Protein AF-A0A524EVF3-F1 (afdb_monomer_lite)

pLDDT: mean 75.46, std 16.63, range [38.41, 96.62]

Secondary structure (DSSP, 8-state):
--HHHHHHHHHHHHHHHHTTTT-HHHHHHHHHHHHHHHTTGGGSS--SSHHHHHHHHHHHHHHH----HHHHHTTTT---S--THHHHHHHHHHHH-

Sequence (97 aa):
MLMNEELEFLVSIYEGFLKTNNDQTQKFMWKLNAITNTMKYSNDQSDDGFCENALRMIMSLFHNYIIIDSEIENNSFQESEFDDREVILPILIEEFI

Foldseek 3Di:
DCVVVLVVLLLVLVVLLLVLLPPLVSLVVSLVVQLVVLVVVVVPPPPPCSSVLSNLSSVCCSPPDDDDPVSNVVVPDDPDPDDSCVVVVVSSVVRPD

Radius of gyration: 13.59 Å; chains: 1; bounding box: 27×30×31 Å

Structure (mmCIF, N/CA/C/O backbone):
data_AF-A0A524EVF3-F1
#
_entry.id   AF-A0A524EVF3-F1
#
loop_
_atom_site.group_PDB
_atom_site.id
_atom_site.type_symbol
_atom_site.label_atom_id
_atom_site.label_alt_id
_atom_site.label_comp_id
_atom_site.label_asym_id
_atom_site.label_entity_id
_atom_site.label_seq_id
_atom_site.pdbx_PDB_ins_code
_atom_site.Cartn_x
_atom_site.Cartn_y
_atom_site.Cartn_z
_atom_site.occupancy
_atom_site.B_iso_or_equiv
_atom_site.auth_seq_id
_atom_site.auth_comp_id
_atom_site.auth_asym_id
_atom_site.auth_atom_id
_atom_site.pdbx_PDB_model_num
ATOM 1 N N . MET A 1 1 ? 11.140 -8.845 -18.891 1.00 40.19 1 MET A N 1
ATOM 2 C CA . MET A 1 1 ? 10.885 -9.621 -17.659 1.00 40.19 1 MET A CA 1
ATOM 3 C C . MET A 1 1 ? 10.744 -8.635 -16.493 1.00 40.19 1 MET A C 1
ATOM 5 O O . MET A 1 1 ? 11.441 -8.770 -15.510 1.00 40.19 1 MET A O 1
ATOM 9 N N . LEU A 1 2 ? 9.884 -7.615 -16.656 1.00 49.28 2 LEU A N 1
ATOM 10 C CA . LEU A 1 2 ? 9.705 -6.471 -15.736 1.00 49.28 2 LEU A CA 1
ATOM 11 C C . LEU A 1 2 ? 8.467 -6.627 -14.830 1.00 49.28 2 LEU A C 1
ATOM 13 O O . LEU A 1 2 ? 8.362 -5.994 -13.793 1.00 49.28 2 LEU A O 1
ATOM 17 N N . MET A 1 3 ? 7.552 -7.528 -15.201 1.00 54.72 3 MET A N 1
ATOM 18 C CA . MET A 1 3 ? 6.249 -7.704 -14.551 1.00 54.72 3 MET A CA 1
ATOM 19 C C . MET A 1 3 ? 6.330 -8.343 -13.153 1.00 54.72 3 MET A C 1
ATOM 21 O O . MET A 1 3 ? 5.376 -8.240 -12.396 1.00 54.72 3 MET A O 1
ATOM 25 N N . ASN A 1 4 ? 7.452 -8.992 -12.808 1.00 69.00 4 ASN A N 1
ATOM 26 C CA . ASN A 1 4 ? 7.650 -9.563 -11.471 1.00 69.00 4 ASN A CA 1
ATOM 27 C C . ASN A 1 4 ? 8.144 -8.519 -10.464 1.00 69.00 4 ASN A C 1
ATOM 29 O O . ASN A 1 4 ? 7.624 -8.485 -9.362 1.00 69.00 4 ASN A O 1
ATOM 33 N N . GLU A 1 5 ? 9.085 -7.646 -10.833 1.00 76.69 5 GLU A N 1
ATOM 34 C CA . GLU A 1 5 ? 9.642 -6.657 -9.894 1.00 76.69 5 GLU A CA 1
ATOM 35 C C . GLU A 1 5 ? 8.622 -5.562 -9.543 1.00 76.69 5 GLU A C 1
ATOM 37 O O . GLU A 1 5 ? 8.520 -5.164 -8.384 1.00 76.69 5 GLU A O 1
ATOM 42 N N . GLU A 1 6 ? 7.811 -5.119 -10.515 1.00 78.62 6 GLU A N 1
ATOM 43 C CA . GLU A 1 6 ? 6.689 -4.206 -10.254 1.00 78.62 6 GLU A CA 1
ATOM 44 C C . GLU A 1 6 ? 5.647 -4.828 -9.338 1.00 78.62 6 GLU A C 1
ATOM 46 O O . GLU A 1 6 ? 5.271 -4.231 -8.331 1.00 78.62 6 GLU A O 1
ATOM 51 N N . LEU A 1 7 ? 5.229 -6.055 -9.636 1.00 80.69 7 LEU A N 1
ATOM 52 C CA . LEU A 1 7 ? 4.253 -6.751 -8.813 1.00 80.69 7 LEU A CA 1
ATOM 53 C C . LEU A 1 7 ? 4.779 -6.998 -7.391 1.00 80.69 7 LEU A C 1
ATOM 55 O O . LEU A 1 7 ? 4.066 -6.709 -6.437 1.00 80.69 7 LEU A O 1
ATOM 59 N N . GLU A 1 8 ? 6.018 -7.468 -7.234 1.00 83.69 8 GLU A N 1
ATOM 60 C CA . GLU A 1 8 ? 6.654 -7.680 -5.925 1.00 83.69 8 GLU A CA 1
ATOM 61 C C . GLU A 1 8 ? 6.731 -6.377 -5.115 1.00 83.69 8 GLU A C 1
ATOM 63 O O . GLU A 1 8 ? 6.459 -6.363 -3.910 1.00 83.69 8 GLU A O 1
ATOM 68 N N . PHE A 1 9 ? 7.032 -5.254 -5.771 1.00 85.12 9 PHE A N 1
ATOM 69 C CA . PHE A 1 9 ? 7.030 -3.954 -5.112 1.00 85.12 9 PHE A CA 1
ATOM 70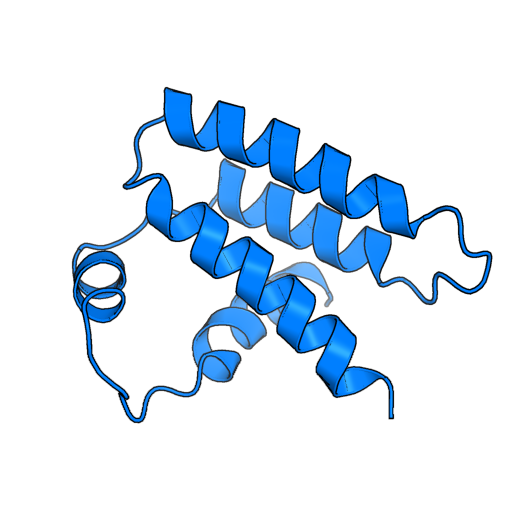 C C . PHE A 1 9 ? 5.625 -3.534 -4.656 1.00 85.12 9 PHE A C 1
ATOM 72 O O . PHE A 1 9 ? 5.454 -3.122 -3.504 1.00 85.12 9 PHE A O 1
ATOM 79 N N . LEU A 1 10 ? 4.609 -3.682 -5.511 1.00 86.62 10 LEU A N 1
ATOM 80 C CA . LEU A 1 10 ? 3.216 -3.363 -5.179 1.00 86.62 10 LEU A CA 1
ATOM 81 C C . LEU A 1 10 ? 2.663 -4.271 -4.063 1.00 86.62 10 LEU A C 1
ATOM 83 O O . LEU A 1 10 ? 1.998 -3.778 -3.149 1.00 86.62 10 LEU A O 1
ATOM 87 N N . VAL A 1 11 ? 3.0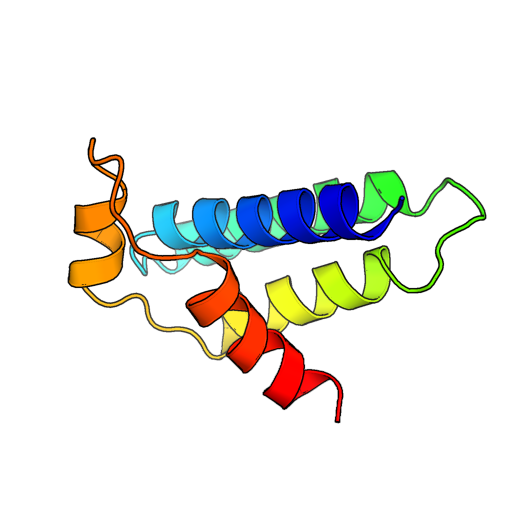10 -5.563 -4.064 1.00 86.88 11 VAL A N 1
ATOM 88 C CA . VAL A 1 11 ? 2.716 -6.497 -2.960 1.00 86.88 11 VAL A CA 1
ATOM 89 C C . VAL A 1 11 ? 3.324 -5.981 -1.658 1.00 86.88 11 VAL A C 1
ATOM 91 O O . VAL A 1 11 ? 2.629 -5.872 -0.650 1.00 86.88 11 VAL A O 1
ATOM 94 N N . SER A 1 12 ? 4.591 -5.555 -1.676 1.00 88.81 12 SER A N 1
ATOM 95 C CA . SER A 1 12 ? 5.249 -5.037 -0.470 1.00 88.81 12 SER A CA 1
ATOM 96 C C . SER A 1 12 ? 4.578 -3.773 0.095 1.00 88.81 12 SER A C 1
ATOM 98 O O . SER A 1 12 ? 4.532 -3.578 1.316 1.00 88.81 12 SER A O 1
ATOM 100 N N . ILE A 1 13 ? 4.019 -2.918 -0.775 1.00 91.56 13 ILE A N 1
ATOM 101 C CA . ILE A 1 13 ? 3.222 -1.749 -0.375 1.00 91.56 13 ILE A CA 1
ATOM 102 C C . ILE A 1 13 ? 1.958 -2.214 0.352 1.00 91.56 13 ILE A C 1
ATOM 104 O O . ILE A 1 13 ? 1.668 -1.708 1.442 1.00 91.56 13 ILE A O 1
ATOM 108 N N . TYR A 1 14 ? 1.242 -3.184 -0.221 1.00 90.31 14 TYR A N 1
ATOM 109 C CA . TYR A 1 14 ? 0.026 -3.752 0.356 1.00 90.31 14 TYR A CA 1
ATOM 110 C C . TYR A 1 14 ? 0.274 -4.415 1.715 1.00 90.31 14 TYR A C 1
ATOM 112 O O . TYR A 1 14 ? -0.340 -4.038 2.713 1.00 90.31 14 TYR A O 1
ATOM 120 N N . GLU A 1 15 ? 1.239 -5.327 1.805 1.00 88.81 15 GLU A N 1
ATOM 121 C CA . GLU A 1 15 ? 1.604 -5.980 3.067 1.00 88.81 15 GLU A CA 1
ATOM 122 C C . GLU A 1 15 ? 2.048 -4.966 4.128 1.00 88.81 15 GLU A C 1
ATOM 124 O O . GLU A 1 15 ? 1.735 -5.088 5.317 1.00 88.81 15 GLU A O 1
ATOM 129 N N . GLY A 1 16 ? 2.784 -3.932 3.709 1.00 91.19 16 GLY A N 1
ATOM 130 C CA . GLY A 1 16 ? 3.161 -2.825 4.577 1.00 91.19 16 GLY A CA 1
ATOM 131 C C . GLY A 1 16 ? 1.945 -2.090 5.141 1.00 91.19 16 GLY A C 1
ATOM 132 O O . GLY A 1 16 ? 1.963 -1.698 6.309 1.00 91.19 16 GLY A O 1
ATOM 133 N N . PHE A 1 17 ? 0.894 -1.923 4.335 1.00 92.50 17 PHE A N 1
ATOM 134 C CA . PHE A 1 17 ? -0.353 -1.291 4.753 1.00 92.50 17 PHE A CA 1
ATOM 135 C C . PHE A 1 17 ? -1.125 -2.157 5.747 1.00 92.50 17 PHE A C 1
ATOM 137 O O . PHE A 1 17 ? -1.604 -1.635 6.755 1.00 92.50 17 PHE A O 1
ATOM 144 N N . LEU A 1 18 ? -1.201 -3.472 5.517 1.00 89.81 18 LEU A N 1
ATOM 145 C CA . LEU A 1 18 ? -1.907 -4.397 6.410 1.00 89.81 18 LEU A CA 1
ATOM 146 C C . LEU A 1 18 ? -1.365 -4.340 7.844 1.00 89.81 18 LEU A C 1
ATOM 148 O O . LEU A 1 18 ? -2.135 -4.334 8.804 1.00 89.81 18 LEU A O 1
ATOM 152 N N . LYS A 1 19 ? -0.051 -4.144 8.002 1.00 90.44 19 LYS A N 1
ATOM 153 C CA . LYS A 1 19 ? 0.611 -3.996 9.314 1.00 90.44 19 LYS A CA 1
ATOM 154 C C . LYS A 1 19 ? 0.139 -2.783 10.124 1.00 90.44 19 LYS A C 1
ATOM 156 O O . LYS A 1 19 ? 0.428 -2.714 11.315 1.00 90.44 19 LYS A O 1
ATOM 161 N N . THR A 1 20 ? -0.577 -1.838 9.511 1.00 90.62 20 THR A N 1
ATOM 162 C CA . THR A 1 20 ? -1.149 -0.678 10.215 1.00 90.62 20 THR A CA 1
ATOM 163 C C . THR A 1 20 ? -2.372 -1.031 11.062 1.00 90.62 20 THR A C 1
ATOM 165 O O . THR A 1 20 ? -2.738 -0.242 11.932 1.00 90.62 20 THR A O 1
ATOM 168 N N . ASN A 1 21 ? -3.009 -2.190 10.832 1.00 88.00 21 ASN A N 1
ATOM 169 C CA . ASN A 1 21 ? -4.159 -2.687 11.600 1.00 88.00 21 ASN A CA 1
ATOM 170 C C . ASN A 1 21 ? -5.285 -1.647 11.778 1.00 88.00 21 ASN A C 1
ATOM 172 O O . ASN A 1 21 ? -5.853 -1.503 12.858 1.00 88.00 21 ASN A O 1
ATOM 176 N N . ASN A 1 22 ? -5.575 -0.871 10.726 1.00 86.38 22 ASN A N 1
ATOM 177 C CA . ASN A 1 22 ? -6.533 0.245 10.723 1.00 86.38 22 ASN A CA 1
ATOM 178 C C . ASN A 1 22 ? -6.252 1.398 11.699 1.00 86.38 22 ASN A C 1
ATOM 180 O O . ASN A 1 22 ? -7.043 2.347 11.752 1.00 86.38 22 ASN A O 1
ATOM 184 N N . ASP A 1 23 ? -5.128 1.388 12.414 1.00 91.44 23 ASP A N 1
ATOM 185 C CA . ASP A 1 23 ? -4.742 2.508 13.258 1.00 91.44 23 ASP A CA 1
ATOM 186 C C . ASP A 1 23 ? -4.415 3.730 12.389 1.00 91.44 23 ASP A C 1
ATOM 188 O O . ASP A 1 23 ? -3.556 3.692 11.508 1.00 91.44 23 ASP A O 1
ATOM 192 N N . GLN A 1 24 ? -5.109 4.842 12.635 1.00 89.06 24 GLN A N 1
ATOM 193 C CA . GLN A 1 24 ? -5.002 6.051 11.811 1.00 89.06 24 GLN A CA 1
ATOM 194 C C . GLN A 1 24 ? -3.610 6.690 11.870 1.00 89.06 24 GLN A C 1
ATOM 196 O O . GLN A 1 24 ? -3.121 7.220 10.869 1.00 89.06 24 GLN A O 1
ATOM 201 N N . THR A 1 25 ? -2.946 6.617 13.025 1.00 92.25 25 THR A N 1
ATOM 202 C CA . THR A 1 25 ? -1.597 7.168 13.190 1.00 92.25 25 THR A CA 1
ATOM 203 C C . THR A 1 25 ? -0.593 6.311 12.427 1.00 92.25 25 THR A C 1
ATOM 205 O O . THR A 1 25 ? 0.254 6.841 11.706 1.00 92.25 25 THR A O 1
ATOM 208 N N . GLN A 1 26 ? -0.720 4.988 12.515 1.00 92.81 26 GLN A N 1
ATOM 209 C CA . GLN A 1 26 ? 0.117 4.052 11.772 1.00 92.81 26 GLN A CA 1
ATOM 210 C C . GLN A 1 26 ? -0.129 4.142 10.267 1.00 92.81 26 GLN A C 1
ATOM 212 O O . GLN A 1 26 ? 0.843 4.183 9.519 1.00 92.81 26 GLN A O 1
ATOM 217 N N . LYS A 1 27 ? -1.383 4.275 9.815 1.00 92.94 27 LYS A N 1
ATOM 218 C CA . LYS A 1 27 ? -1.729 4.527 8.405 1.00 92.94 27 LYS A CA 1
ATOM 219 C C . LYS A 1 27 ? -1.055 5.788 7.876 1.00 92.94 27 LYS A C 1
ATOM 221 O O . LYS A 1 27 ? -0.484 5.775 6.786 1.00 92.94 27 LYS A O 1
ATOM 226 N N . PHE A 1 28 ? -1.070 6.871 8.652 1.00 92.88 28 PHE A N 1
ATOM 227 C CA . PHE A 1 28 ? -0.429 8.125 8.255 1.00 92.88 28 PHE A CA 1
ATOM 228 C C . PHE A 1 28 ? 1.099 7.994 8.166 1.00 92.88 28 PHE A C 1
ATOM 230 O O . PHE A 1 28 ? 1.702 8.415 7.177 1.00 92.88 28 PHE A O 1
ATOM 237 N N . MET A 1 29 ? 1.726 7.361 9.162 1.00 94.19 29 MET A N 1
ATOM 238 C CA . MET A 1 29 ? 3.175 7.123 9.167 1.00 94.19 29 MET A CA 1
ATOM 239 C C . MET A 1 29 ? 3.606 6.169 8.048 1.00 94.19 29 MET A C 1
ATOM 241 O O . MET A 1 29 ? 4.607 6.417 7.373 1.00 94.19 29 MET A O 1
ATOM 245 N N . TRP A 1 30 ? 2.832 5.110 7.809 1.00 96.62 30 TRP A N 1
ATOM 246 C CA . TRP A 1 30 ? 3.034 4.192 6.693 1.00 96.62 30 TRP A CA 1
ATOM 247 C C . TRP A 1 30 ? 2.986 4.934 5.358 1.00 96.62 30 TRP A C 1
ATOM 249 O O . TRP A 1 30 ? 3.926 4.808 4.579 1.00 96.62 30 TRP A O 1
ATOM 259 N N . LYS A 1 31 ? 1.966 5.772 5.123 1.00 95.19 31 LYS A N 1
ATOM 260 C CA . LYS A 1 31 ? 1.819 6.537 3.876 1.00 95.19 31 LYS A CA 1
ATOM 261 C C . LYS A 1 31 ? 3.054 7.387 3.587 1.00 95.19 31 LYS A C 1
ATOM 263 O O . LYS A 1 31 ? 3.577 7.358 2.475 1.00 95.19 31 LYS A O 1
ATOM 268 N N . LEU A 1 32 ? 3.536 8.135 4.582 1.00 93.81 32 LEU A N 1
ATOM 269 C CA . LEU A 1 32 ? 4.727 8.976 4.429 1.00 93.81 32 LEU A CA 1
ATOM 270 C C . LEU A 1 32 ? 5.970 8.145 4.074 1.00 93.81 32 LEU A C 1
ATOM 272 O O . LEU A 1 32 ? 6.723 8.516 3.170 1.00 93.81 32 LEU A O 1
ATOM 276 N N . ASN A 1 33 ? 6.161 7.006 4.744 1.00 93.56 33 ASN A N 1
ATOM 277 C CA . ASN A 1 33 ? 7.279 6.101 4.478 1.00 93.56 33 ASN A CA 1
ATOM 278 C C . ASN A 1 33 ? 7.174 5.442 3.094 1.00 93.56 33 ASN A C 1
ATOM 280 O O . ASN A 1 33 ? 8.168 5.391 2.369 1.00 93.56 33 ASN A O 1
ATOM 284 N N . ALA A 1 34 ? 5.983 4.981 2.709 1.00 93.25 34 ALA A N 1
ATOM 285 C CA . ALA A 1 34 ? 5.724 4.328 1.431 1.00 93.25 34 ALA A CA 1
ATOM 286 C C . ALA A 1 34 ? 5.959 5.283 0.253 1.00 93.25 34 ALA A C 1
ATOM 288 O O . ALA A 1 34 ? 6.681 4.930 -0.678 1.00 93.25 34 ALA A O 1
ATOM 289 N N . ILE A 1 35 ? 5.459 6.524 0.329 1.00 92.56 35 ILE A N 1
ATOM 290 C CA . ILE A 1 35 ? 5.719 7.561 -0.686 1.00 92.56 35 ILE A CA 1
ATOM 291 C C . ILE A 1 35 ? 7.217 7.856 -0.768 1.00 92.56 35 ILE A C 1
ATOM 293 O O . ILE A 1 35 ? 7.787 7.858 -1.854 1.00 92.56 35 ILE A O 1
ATOM 297 N N . THR A 1 36 ? 7.877 8.061 0.375 1.00 89.56 36 THR A N 1
ATOM 298 C CA . THR A 1 36 ? 9.316 8.368 0.407 1.00 89.56 36 THR A CA 1
ATOM 299 C C . THR A 1 36 ? 10.148 7.248 -0.213 1.00 89.56 36 THR A C 1
ATOM 301 O O . THR A 1 36 ? 11.118 7.523 -0.911 1.00 89.56 36 THR A O 1
ATOM 304 N N . ASN A 1 37 ? 9.789 5.987 0.032 1.00 88.75 37 ASN A N 1
ATOM 305 C CA . ASN A 1 37 ? 10.476 4.845 -0.563 1.00 88.75 37 ASN A CA 1
ATOM 306 C C . ASN A 1 37 ? 10.184 4.715 -2.058 1.00 88.75 37 ASN A C 1
ATOM 308 O O . ASN A 1 37 ? 11.113 4.471 -2.815 1.00 88.75 37 ASN A O 1
ATOM 312 N N . THR A 1 38 ? 8.943 4.951 -2.480 1.00 89.00 38 THR A N 1
ATOM 313 C CA . THR A 1 38 ? 8.535 4.930 -3.894 1.00 89.00 38 THR A CA 1
ATOM 314 C C . THR A 1 38 ? 9.290 5.988 -4.701 1.00 89.00 38 THR A C 1
ATOM 316 O O . THR A 1 38 ? 9.909 5.673 -5.710 1.00 89.00 38 THR A O 1
ATOM 319 N N . MET A 1 39 ? 9.387 7.216 -4.186 1.00 85.25 39 MET A N 1
ATOM 320 C CA . MET A 1 39 ? 10.118 8.312 -4.837 1.00 85.25 39 MET A CA 1
ATOM 321 C C . MET A 1 39 ? 11.637 8.085 -4.936 1.00 85.25 39 MET A C 1
ATOM 323 O 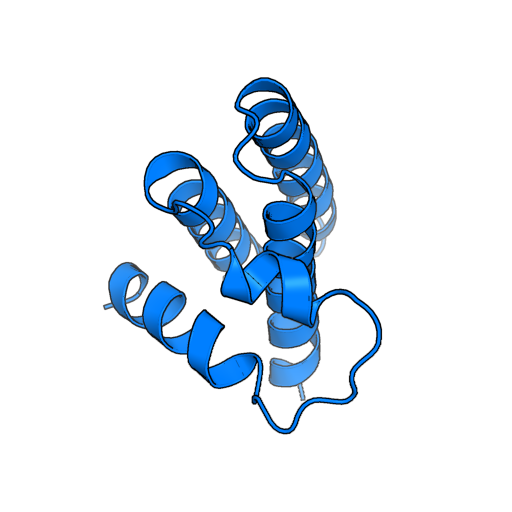O . MET A 1 39 ? 12.308 8.794 -5.677 1.00 85.25 39 MET A O 1
ATOM 327 N N . LYS A 1 40 ? 12.222 7.118 -4.213 1.00 83.12 40 LYS A N 1
ATOM 328 C CA . LYS A 1 40 ? 13.646 6.772 -4.403 1.00 83.12 40 LYS A CA 1
ATOM 329 C C . LYS A 1 40 ? 13.891 6.054 -5.732 1.00 83.12 40 LYS A C 1
ATOM 331 O O . LYS A 1 40 ? 15.011 6.120 -6.227 1.00 83.12 40 LYS A O 1
ATOM 336 N N . TYR A 1 41 ? 12.864 5.420 -6.297 1.00 74.75 41 TYR A N 1
ATOM 337 C CA . TYR A 1 41 ? 12.931 4.711 -7.575 1.00 74.75 41 TYR A CA 1
ATOM 338 C C . TYR A 1 41 ? 12.719 5.637 -8.784 1.00 74.75 41 TYR A C 1
ATOM 340 O O . TYR A 1 41 ? 13.102 5.283 -9.890 1.00 74.75 41 TYR A O 1
ATOM 348 N N . SER A 1 42 ? 12.220 6.865 -8.582 1.00 68.94 42 SER A N 1
ATOM 349 C CA . SER A 1 42 ? 11.945 7.821 -9.670 1.00 68.94 42 SER A CA 1
ATOM 350 C C . SER A 1 42 ? 13.193 8.504 -10.257 1.00 68.94 42 SER A C 1
ATOM 352 O O . SER A 1 42 ? 13.077 9.342 -11.150 1.00 68.94 42 SER A O 1
ATOM 354 N N . ASN A 1 43 ? 14.388 8.245 -9.711 1.00 59.69 43 ASN A N 1
ATOM 355 C CA . ASN A 1 43 ? 15.640 8.829 -10.214 1.00 59.69 43 ASN A CA 1
ATOM 356 C C . ASN A 1 43 ? 16.210 8.071 -11.422 1.00 59.69 43 ASN A C 1
ATOM 358 O O . ASN A 1 43 ? 17.059 8.620 -12.131 1.00 59.69 43 ASN A O 1
ATOM 362 N N . ASP A 1 44 ? 15.744 6.848 -11.670 1.00 58.62 44 ASP A N 1
ATOM 363 C CA . ASP A 1 44 ? 16.130 6.077 -12.841 1.00 58.62 44 ASP A CA 1
ATOM 364 C C . ASP A 1 44 ? 15.214 6.482 -14.006 1.00 58.62 44 ASP A C 1
ATOM 366 O O . ASP A 1 44 ? 14.003 6.304 -13.965 1.00 58.62 44 ASP A O 1
ATOM 370 N N . GLN A 1 45 ? 15.785 7.096 -15.049 1.00 52.56 45 GLN A N 1
ATOM 371 C CA . GLN A 1 45 ? 15.073 7.716 -16.186 1.00 52.56 45 GLN A CA 1
ATOM 372 C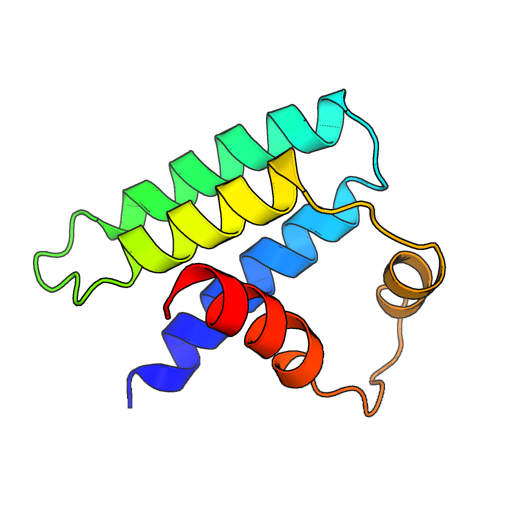 C . GLN A 1 45 ? 14.300 6.734 -17.102 1.00 52.56 45 GLN A C 1
ATOM 374 O O . GLN A 1 45 ? 14.000 7.064 -18.249 1.00 52.56 45 GLN A O 1
ATOM 379 N N . SER A 1 46 ? 13.993 5.532 -16.618 1.00 55.50 46 SER A N 1
ATOM 380 C CA . SER A 1 46 ? 13.231 4.473 -17.289 1.00 55.50 46 SER A CA 1
ATOM 381 C C . SER A 1 46 ? 11.883 4.217 -16.606 1.00 55.50 46 SER A C 1
ATOM 383 O O . SER A 1 46 ? 11.420 3.080 -16.564 1.00 55.50 46 SER A O 1
ATOM 385 N N . ASP A 1 47 ? 11.299 5.243 -15.986 1.00 62.97 47 ASP A N 1
ATOM 386 C CA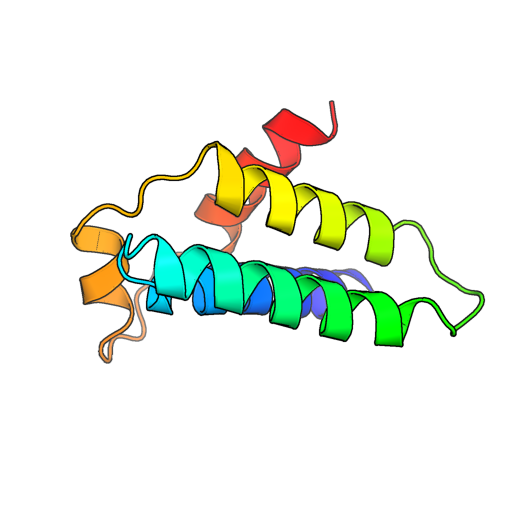 . ASP A 1 47 ? 10.072 5.125 -15.199 1.00 62.97 47 ASP A CA 1
ATOM 387 C C . ASP A 1 47 ? 8.859 4.981 -16.139 1.00 62.97 47 ASP A C 1
ATOM 389 O O . ASP A 1 47 ? 8.171 5.948 -16.468 1.00 62.97 47 ASP A O 1
ATOM 393 N N . ASP A 1 48 ? 8.631 3.751 -16.611 1.00 64.44 48 ASP A N 1
ATOM 394 C CA . ASP A 1 48 ? 7.547 3.314 -17.510 1.00 64.44 48 ASP A CA 1
ATOM 395 C C . ASP A 1 48 ? 6.139 3.397 -16.854 1.00 64.44 48 ASP A C 1
ATOM 397 O O . ASP A 1 48 ? 5.223 2.660 -17.214 1.00 64.44 48 ASP A O 1
ATOM 401 N N . GLY A 1 49 ? 5.944 4.289 -15.876 1.00 75.56 49 GLY A N 1
ATOM 402 C CA . GLY A 1 49 ? 4.713 4.434 -15.088 1.00 75.56 49 GLY A CA 1
ATOM 403 C C . GLY A 1 49 ? 4.723 3.690 -13.748 1.00 75.56 49 GLY A C 1
ATOM 404 O O . GLY A 1 49 ? 3.792 3.856 -12.964 1.00 75.56 49 GLY A O 1
ATOM 405 N N . PHE A 1 50 ? 5.785 2.942 -13.434 1.00 82.00 50 PHE A N 1
ATOM 406 C CA . PHE A 1 50 ? 5.939 2.190 -12.180 1.00 82.00 50 PHE A CA 1
ATOM 407 C C . PHE A 1 50 ? 5.730 3.072 -10.940 1.00 82.00 50 PHE A C 1
ATOM 409 O O . PHE A 1 50 ? 4.917 2.757 -10.064 1.00 82.00 50 PHE A O 1
ATOM 416 N N . CYS A 1 51 ? 6.433 4.209 -10.859 1.00 85.69 51 CYS A N 1
ATOM 417 C CA . CYS A 1 51 ? 6.353 5.077 -9.685 1.00 85.69 51 CYS A CA 1
ATOM 418 C C . CYS A 1 51 ? 4.958 5.705 -9.555 1.00 85.69 51 CYS A C 1
ATOM 420 O O . CYS A 1 51 ? 4.445 5.873 -8.447 1.00 85.69 51 CYS A O 1
ATOM 422 N N . GLU A 1 52 ? 4.319 6.022 -10.683 1.00 86.19 52 GLU A N 1
ATOM 423 C CA . GLU A 1 52 ? 2.951 6.533 -10.709 1.00 86.19 52 GLU A CA 1
ATOM 424 C C . GLU A 1 52 ? 1.950 5.477 -10.222 1.00 86.19 52 GLU A C 1
ATOM 426 O O . GLU A 1 52 ? 1.100 5.783 -9.378 1.00 86.19 52 GLU A O 1
ATOM 431 N N . ASN A 1 53 ? 2.090 4.230 -10.679 1.00 85.31 53 ASN A N 1
ATOM 432 C CA . ASN A 1 53 ? 1.219 3.127 -10.287 1.00 85.31 53 ASN A CA 1
ATOM 433 C C . ASN A 1 53 ? 1.292 2.865 -8.777 1.00 85.31 53 ASN A C 1
ATOM 435 O O . ASN A 1 53 ? 0.265 2.780 -8.096 1.00 85.31 53 ASN A O 1
ATOM 439 N N . ALA A 1 54 ? 2.508 2.827 -8.233 1.00 89.06 54 ALA A N 1
ATOM 440 C CA . ALA A 1 54 ? 2.742 2.659 -6.805 1.00 89.06 54 ALA A CA 1
ATOM 441 C C . ALA A 1 54 ? 2.159 3.812 -5.971 1.00 89.06 54 ALA A C 1
ATOM 443 O O . ALA A 1 54 ? 1.509 3.575 -4.950 1.00 89.06 54 ALA A O 1
ATOM 444 N N . LEU A 1 55 ? 2.331 5.067 -6.406 1.00 90.56 55 LEU A N 1
ATOM 445 C CA . LEU A 1 55 ? 1.755 6.222 -5.709 1.00 90.56 55 LEU A CA 1
ATOM 446 C C . LEU A 1 55 ? 0.223 6.184 -5.696 1.00 90.56 55 LEU A C 1
ATOM 448 O O . LEU A 1 55 ? -0.380 6.482 -4.661 1.00 90.56 55 LEU A O 1
ATOM 452 N N . ARG A 1 56 ? -0.410 5.795 -6.808 1.00 88.31 56 ARG A N 1
ATOM 453 C CA . ARG A 1 56 ? -1.871 5.631 -6.876 1.00 88.31 56 ARG A CA 1
ATOM 454 C C . ARG A 1 56 ? -2.352 4.554 -5.910 1.00 88.31 56 ARG A C 1
ATOM 456 O O . ARG A 1 56 ? -3.251 4.825 -5.115 1.00 88.31 56 ARG A O 1
ATOM 463 N N . MET A 1 57 ? -1.694 3.395 -5.888 1.00 90.31 57 MET A N 1
ATOM 464 C CA . MET A 1 57 ? -2.016 2.319 -4.948 1.00 90.31 57 MET A CA 1
ATOM 465 C C . MET A 1 57 ? -1.895 2.777 -3.488 1.00 90.31 57 MET A C 1
ATOM 467 O O . MET A 1 57 ? -2.817 2.565 -2.700 1.00 90.31 57 MET A O 1
ATOM 471 N N . ILE A 1 58 ? -0.809 3.472 -3.124 1.00 93.31 58 ILE A N 1
ATOM 472 C CA . ILE A 1 58 ? -0.620 4.004 -1.762 1.00 93.31 58 ILE A CA 1
ATOM 473 C C . ILE A 1 58 ? -1.774 4.933 -1.369 1.00 93.31 58 ILE A C 1
ATOM 475 O O . ILE A 1 58 ? -2.284 4.869 -0.247 1.00 93.31 58 ILE A O 1
ATOM 479 N N . MET A 1 59 ? -2.178 5.815 -2.283 1.00 92.75 59 MET A N 1
ATOM 480 C CA . MET A 1 59 ? -3.251 6.772 -2.033 1.00 92.75 59 MET A CA 1
ATOM 481 C C . MET A 1 59 ? -4.617 6.095 -1.928 1.00 92.75 59 MET A C 1
ATOM 483 O O . MET A 1 59 ? -5.386 6.466 -1.038 1.00 92.75 59 MET A O 1
ATOM 487 N N . SER A 1 60 ? -4.902 5.103 -2.777 1.00 89.19 60 SER A N 1
ATOM 488 C CA . SER A 1 60 ? -6.166 4.364 -2.733 1.00 89.19 60 SER A CA 1
ATOM 489 C C . SER A 1 60 ? -6.275 3.535 -1.449 1.00 89.19 60 SER A C 1
ATOM 491 O O . SER A 1 60 ? -7.259 3.666 -0.720 1.00 89.19 60 SER A O 1
ATOM 493 N N . LEU A 1 61 ? -5.209 2.821 -1.059 1.00 90.31 61 LEU A N 1
ATOM 494 C CA . LEU A 1 61 ? -5.157 2.102 0.219 1.00 90.31 61 LEU A CA 1
ATOM 495 C C . LEU A 1 61 ? -5.396 3.036 1.411 1.00 90.31 61 LEU A C 1
ATOM 497 O O . LEU A 1 61 ? -6.218 2.754 2.282 1.00 90.31 61 LEU A O 1
ATOM 501 N N . PHE A 1 62 ? -4.719 4.185 1.441 1.00 91.00 62 PHE A N 1
ATOM 502 C CA . PHE A 1 62 ? -4.841 5.120 2.556 1.00 91.00 62 PHE A CA 1
ATOM 503 C C . PHE A 1 62 ? -6.246 5.727 2.697 1.00 91.00 62 PHE A C 1
ATOM 505 O O . PHE A 1 62 ? -6.718 5.894 3.823 1.00 91.00 62 PHE A O 1
ATOM 512 N N . HIS A 1 63 ? -6.893 6.099 1.589 1.00 86.94 63 HIS A N 1
ATOM 513 C CA . HIS A 1 63 ? -8.181 6.797 1.632 1.00 86.94 63 HIS A CA 1
ATOM 514 C C . HIS A 1 63 ? -9.384 5.860 1.683 1.00 86.94 63 HIS A C 1
ATOM 516 O O . HIS A 1 63 ? -10.359 6.171 2.368 1.00 86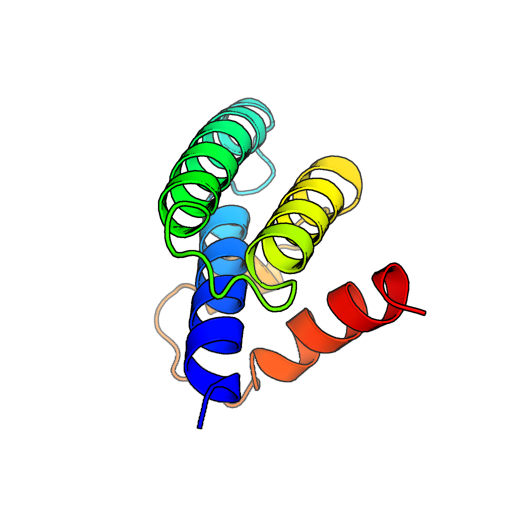.94 63 HIS A O 1
ATOM 522 N N . ASN A 1 64 ? -9.318 4.743 0.959 1.00 83.06 64 ASN A N 1
ATOM 523 C CA . ASN A 1 64 ? -10.496 3.948 0.632 1.00 83.06 64 ASN A CA 1
ATOM 524 C C . ASN A 1 64 ? -10.501 2.587 1.341 1.00 83.06 64 ASN A C 1
ATOM 526 O O . ASN A 1 64 ? -11.571 2.011 1.527 1.00 83.06 64 ASN A O 1
ATOM 530 N N . TYR A 1 65 ? -9.340 2.078 1.773 1.00 81.31 65 TYR A N 1
ATOM 531 C CA . TYR A 1 65 ? -9.235 0.705 2.265 1.00 81.31 65 TYR A CA 1
ATOM 532 C C . TYR A 1 65 ? -9.377 0.580 3.785 1.00 81.31 65 TYR A C 1
ATOM 534 O O . TYR A 1 65 ? -8.638 1.178 4.587 1.00 81.31 65 TYR A O 1
ATOM 542 N N . ILE A 1 66 ? -10.315 -0.275 4.187 1.00 84.25 66 ILE A N 1
ATOM 543 C CA . ILE A 1 66 ? -10.518 -0.713 5.566 1.00 84.25 66 ILE A CA 1
ATOM 544 C C . ILE A 1 66 ? -10.095 -2.174 5.633 1.00 84.25 66 ILE A C 1
ATOM 546 O O . ILE A 1 66 ? -10.698 -3.014 4.978 1.00 84.25 66 ILE A O 1
ATOM 550 N N . ILE A 1 67 ? -9.071 -2.451 6.437 1.00 83.44 67 ILE A N 1
ATOM 551 C CA . ILE A 1 67 ? -8.549 -3.806 6.625 1.00 83.44 67 ILE A CA 1
ATOM 552 C C . ILE A 1 67 ? -9.596 -4.619 7.394 1.00 83.44 67 ILE A C 1
ATOM 554 O O . ILE A 1 67 ? -10.094 -4.151 8.420 1.00 83.44 67 ILE A O 1
ATOM 558 N N . ILE A 1 68 ? -9.943 -5.807 6.924 1.00 83.06 68 ILE A N 1
ATOM 559 C CA . ILE A 1 68 ? -10.829 -6.728 7.641 1.00 83.06 68 ILE A CA 1
ATOM 560 C C . ILE A 1 68 ? -10.006 -7.772 8.407 1.00 83.06 68 ILE A C 1
ATOM 562 O O . ILE A 1 68 ? -8.879 -8.089 8.035 1.00 83.06 68 ILE A O 1
ATOM 566 N N . ASP A 1 69 ? -10.566 -8.316 9.491 1.00 73.31 69 ASP A N 1
ATOM 567 C CA . ASP A 1 69 ? -9.825 -9.167 10.439 1.00 73.31 69 ASP A CA 1
ATOM 568 C C . ASP A 1 69 ? -9.151 -10.386 9.772 1.00 73.31 69 ASP A C 1
ATOM 570 O O . ASP A 1 69 ? -8.026 -10.744 10.122 1.00 73.31 69 ASP A O 1
ATOM 574 N N . SER A 1 70 ? -9.775 -10.964 8.738 1.00 74.06 70 SER A N 1
ATOM 575 C CA . SER A 1 70 ? -9.220 -12.096 7.978 1.00 74.06 70 SER A CA 1
ATOM 576 C C . SER A 1 70 ? -7.913 -11.777 7.237 1.00 74.06 70 SER A C 1
ATOM 578 O O . SER A 1 70 ? -7.121 -12.676 6.972 1.00 74.06 70 SER A O 1
ATOM 580 N N . GLU A 1 71 ? -7.658 -10.511 6.905 1.00 70.19 71 GLU A N 1
ATOM 581 C CA . GLU A 1 71 ? -6.428 -10.074 6.222 1.00 70.19 71 GLU A CA 1
ATOM 582 C C . GLU A 1 71 ? -5.259 -9.888 7.195 1.00 70.19 71 GLU A C 1
ATOM 584 O O . GLU A 1 71 ? -4.089 -9.941 6.812 1.00 70.19 71 GLU A O 1
ATOM 589 N N . ILE A 1 72 ? -5.570 -9.684 8.475 1.00 67.44 72 ILE A N 1
ATOM 590 C CA . ILE A 1 72 ? -4.581 -9.553 9.546 1.00 67.44 72 ILE A CA 1
ATOM 591 C C . ILE A 1 72 ? -4.111 -10.947 9.981 1.00 67.44 72 ILE A C 1
ATOM 593 O O . ILE A 1 72 ? -2.913 -11.168 10.161 1.00 67.44 72 ILE A O 1
ATOM 597 N N . GLU A 1 73 ? -5.037 -11.903 10.103 1.00 62.34 73 GLU A N 1
ATOM 598 C CA . GLU A 1 73 ? -4.748 -13.275 10.547 1.00 62.34 73 GLU A CA 1
ATOM 599 C C . GLU A 1 73 ? -3.908 -14.070 9.530 1.00 62.34 73 GLU A C 1
ATOM 601 O O . GLU A 1 73 ? -2.973 -14.772 9.928 1.00 62.34 73 GLU A O 1
ATOM 606 N N . ASN A 1 74 ? -4.143 -13.879 8.225 1.00 54.38 74 ASN A N 1
ATOM 607 C CA . ASN A 1 74 ? -3.382 -14.540 7.153 1.00 54.38 74 ASN A CA 1
ATOM 608 C C . ASN A 1 74 ? -1.905 -14.108 7.075 1.00 54.38 74 ASN A C 1
ATOM 610 O O . ASN A 1 74 ? -1.079 -14.838 6.535 1.00 54.38 74 ASN A O 1
ATOM 614 N N . ASN A 1 75 ? -1.534 -12.969 7.672 1.00 53.28 75 ASN A N 1
ATOM 615 C CA . ASN A 1 75 ? -0.133 -12.537 7.762 1.00 53.28 75 ASN A CA 1
ATOM 616 C C . ASN A 1 75 ? 0.660 -13.269 8.862 1.00 53.28 75 ASN A C 1
ATOM 618 O O . ASN A 1 75 ? 1.878 -13.098 8.978 1.00 53.28 75 ASN A O 1
ATOM 622 N N . SER A 1 76 ? -0.006 -14.088 9.686 1.00 45.66 76 SER A N 1
ATOM 623 C CA . SER A 1 76 ? 0.638 -14.914 10.704 1.00 45.66 76 SER A CA 1
ATOM 624 C C . SER A 1 76 ? 0.803 -16.361 10.217 1.00 45.66 76 SER A C 1
ATOM 626 O O . SER A 1 76 ? -0.020 -17.231 10.463 1.00 45.66 76 SER A O 1
ATOM 628 N N . PHE A 1 77 ? 1.937 -16.642 9.568 1.00 45.06 77 PHE A N 1
ATOM 629 C CA . PHE A 1 77 ? 2.482 -18.004 9.431 1.00 45.06 77 PHE A CA 1
ATOM 630 C C . PHE A 1 77 ? 1.686 -19.042 8.611 1.00 45.06 77 PHE A C 1
ATOM 632 O O . PHE A 1 77 ? 1.751 -20.232 8.928 1.00 45.06 77 PHE A O 1
ATOM 639 N N . GLN A 1 78 ? 1.033 -18.676 7.507 1.00 38.41 78 GLN A N 1
ATOM 640 C CA . GLN A 1 78 ? 0.630 -19.691 6.526 1.00 38.41 78 GLN A CA 1
ATOM 641 C C . GLN A 1 78 ? 1.103 -19.342 5.118 1.00 38.41 78 GLN A C 1
ATOM 643 O O . GLN A 1 78 ? 0.728 -18.318 4.561 1.00 38.41 78 GLN A O 1
ATOM 648 N N . GLU A 1 79 ? 1.901 -20.245 4.537 1.00 42.25 79 GLU A N 1
ATOM 649 C CA . GLU A 1 79 ? 1.888 -20.508 3.097 1.00 42.25 79 GLU A CA 1
ATOM 650 C C . GLU A 1 79 ? 0.431 -20.832 2.725 1.00 42.25 79 GLU A C 1
ATOM 652 O O . GLU A 1 79 ? 0.004 -21.984 2.801 1.00 42.25 79 GLU A O 1
ATOM 657 N N . SER A 1 80 ? -0.384 -19.814 2.463 1.00 41.84 80 SER A N 1
ATOM 658 C CA . SER A 1 80 ? -1.766 -20.010 2.042 1.00 41.84 80 SER A CA 1
ATOM 659 C C . SER A 1 80 ? -1.829 -19.970 0.519 1.00 41.84 80 SER A C 1
ATOM 661 O O . SER A 1 80 ? -1.153 -19.168 -0.116 1.00 41.84 80 SER A O 1
ATOM 663 N N . GLU A 1 81 ? -2.655 -20.840 -0.056 1.00 46.78 81 GLU A N 1
ATOM 664 C CA . GLU A 1 81 ? -2.963 -20.946 -1.490 1.00 46.78 81 GLU A CA 1
ATOM 665 C C . GLU A 1 81 ? -3.676 -19.702 -2.071 1.00 46.78 81 GLU A C 1
ATOM 667 O O . GLU A 1 81 ? -4.163 -19.752 -3.200 1.00 46.78 81 GLU A O 1
ATOM 672 N N . PHE A 1 82 ? -3.768 -18.596 -1.323 1.00 49.16 82 PHE A N 1
ATOM 673 C CA . PHE A 1 82 ? -4.282 -17.327 -1.830 1.00 49.16 82 PHE A CA 1
ATOM 674 C C . PHE A 1 82 ? -3.220 -16.653 -2.693 1.00 49.16 82 PHE A C 1
ATOM 676 O O . PHE A 1 82 ? -2.146 -16.292 -2.220 1.00 49.16 82 PHE A O 1
ATOM 683 N N . ASP A 1 83 ? -3.524 -16.490 -3.978 1.00 57.34 83 ASP A N 1
ATOM 684 C CA . ASP A 1 83 ? -2.683 -15.714 -4.877 1.00 57.34 83 ASP A CA 1
ATOM 685 C C . ASP A 1 83 ? -2.854 -14.236 -4.512 1.00 57.34 83 ASP A C 1
ATOM 687 O O . ASP A 1 83 ? -3.896 -13.647 -4.793 1.00 57.34 83 ASP A O 1
ATOM 691 N N . ASP A 1 84 ? -1.842 -13.621 -3.895 1.00 55.94 84 ASP A N 1
ATOM 692 C CA . ASP A 1 84 ? -1.828 -12.187 -3.553 1.00 55.94 84 ASP A CA 1
ATOM 693 C C . ASP A 1 84 ? -2.155 -11.293 -4.769 1.00 55.94 84 ASP A C 1
ATOM 695 O O . ASP A 1 84 ? -2.637 -10.162 -4.635 1.00 55.94 84 ASP A O 1
ATOM 699 N N . ARG A 1 85 ? -1.981 -11.830 -5.987 1.00 56.56 85 ARG A N 1
ATOM 700 C CA . ARG A 1 85 ? -2.443 -11.219 -7.238 1.00 56.56 85 ARG A CA 1
ATOM 701 C C . ARG A 1 85 ? -3.953 -10.991 -7.282 1.00 56.56 85 ARG A C 1
ATOM 703 O O . ARG A 1 85 ? -4.354 -9.967 -7.826 1.00 56.56 85 ARG A O 1
ATOM 710 N N . GLU A 1 86 ? -4.784 -11.870 -6.723 1.00 59.72 86 GLU A N 1
ATOM 711 C CA . GLU A 1 86 ? -6.252 -11.739 -6.736 1.00 59.72 86 GLU A CA 1
ATOM 712 C C . GLU A 1 86 ? -6.764 -10.565 -5.894 1.00 59.72 86 GLU A C 1
ATOM 714 O O . GLU A 1 86 ? -7.841 -10.048 -6.181 1.00 59.72 86 GLU A O 1
ATOM 719 N N . VAL A 1 87 ? -5.997 -10.105 -4.900 1.00 64.62 87 VAL A N 1
ATOM 720 C CA . VAL A 1 87 ? -6.363 -8.950 -4.061 1.00 64.62 87 VAL A CA 1
ATOM 721 C C . VAL A 1 87 ? -5.858 -7.641 -4.666 1.00 64.62 87 VAL A C 1
ATOM 723 O O . VAL A 1 87 ? -6.544 -6.620 -4.634 1.00 64.62 87 VAL A O 1
ATOM 726 N N . ILE A 1 88 ? -4.671 -7.672 -5.273 1.00 65.12 88 ILE A N 1
ATOM 727 C CA . ILE A 1 88 ? -4.037 -6.483 -5.850 1.00 65.12 88 ILE A CA 1
ATOM 728 C C . ILE A 1 88 ? -4.669 -6.117 -7.198 1.00 65.12 88 ILE A C 1
ATOM 730 O O . ILE A 1 88 ? -4.921 -4.940 -7.453 1.00 65.12 88 ILE A O 1
ATOM 734 N N . LEU A 1 89 ? -4.972 -7.101 -8.055 1.00 66.75 89 LEU A N 1
ATOM 735 C CA . LEU A 1 89 ? -5.543 -6.865 -9.389 1.00 66.75 89 LEU A CA 1
ATOM 736 C C . LEU A 1 89 ? -6.833 -6.032 -9.369 1.00 66.75 89 LEU A C 1
ATOM 738 O O . LEU A 1 89 ? -6.907 -5.101 -10.164 1.00 66.75 89 LEU A O 1
ATOM 742 N N . PRO A 1 90 ? -7.825 -6.289 -8.497 1.00 65.19 90 PRO A N 1
ATOM 743 C CA . PRO A 1 90 ? -9.029 -5.465 -8.406 1.00 65.19 90 PRO A CA 1
ATOM 744 C C . PRO A 1 90 ? -8.743 -4.002 -8.052 1.00 65.19 90 PRO A C 1
ATOM 746 O O . PRO A 1 90 ? -9.303 -3.113 -8.686 1.00 65.19 90 PRO A O 1
ATOM 749 N N . ILE A 1 91 ? -7.827 -3.755 -7.104 1.00 65.12 91 ILE A N 1
ATOM 750 C CA . ILE A 1 91 ? -7.426 -2.400 -6.684 1.00 65.12 91 ILE A CA 1
ATOM 751 C C . ILE A 1 91 ? -6.750 -1.660 -7.843 1.00 65.12 91 ILE A C 1
ATOM 753 O O . ILE A 1 91 ? -6.988 -0.474 -8.052 1.00 65.12 91 ILE A O 1
ATOM 757 N N . LEU A 1 92 ? -5.919 -2.359 -8.621 1.00 64.31 92 LEU A N 1
ATOM 758 C CA . LEU A 1 92 ? -5.313 -1.785 -9.819 1.00 64.31 92 LEU A CA 1
ATOM 759 C C . LEU A 1 92 ? -6.385 -1.549 -10.909 1.00 64.31 92 LEU A C 1
ATOM 761 O O . LEU A 1 92 ? -6.481 -0.462 -11.467 1.00 64.31 92 LEU A O 1
ATOM 765 N N . ILE A 1 93 ? -7.242 -2.527 -11.200 1.00 63.66 93 ILE A N 1
ATOM 766 C CA . ILE A 1 93 ? -8.255 -2.430 -12.265 1.00 63.66 93 ILE A CA 1
ATOM 767 C C . ILE A 1 93 ? -9.246 -1.279 -12.028 1.00 63.66 93 ILE A C 1
ATOM 769 O O . ILE A 1 93 ? -9.597 -0.598 -12.991 1.00 63.66 93 ILE A O 1
ATOM 773 N N . GLU A 1 94 ? -9.677 -1.031 -10.788 1.00 61.78 94 GLU A N 1
ATOM 774 C CA . GLU A 1 94 ? -10.572 0.096 -10.473 1.00 61.78 94 GLU A CA 1
ATOM 775 C C . GLU A 1 94 ? -9.932 1.478 -10.705 1.00 61.78 94 GLU A C 1
ATOM 777 O O . GLU A 1 94 ? -10.652 2.440 -10.957 1.00 61.78 94 GLU A O 1
ATOM 782 N N . GLU A 1 95 ? -8.601 1.591 -10.664 1.00 51.97 95 GLU A N 1
ATOM 783 C CA . GLU A 1 95 ? -7.882 2.877 -10.695 1.00 51.97 95 GLU A CA 1
ATOM 784 C C . GLU A 1 95 ? -7.143 3.150 -12.028 1.00 51.97 95 GLU A C 1
ATOM 786 O O . GLU A 1 95 ? -6.656 4.264 -12.256 1.00 51.97 95 GLU A O 1
ATOM 791 N N . PHE A 1 96 ? -7.034 2.152 -12.920 1.00 56.75 96 PHE A N 1
ATOM 792 C CA . PHE A 1 96 ? -6.306 2.247 -14.202 1.00 56.75 96 PHE A CA 1
ATOM 793 C C . PHE A 1 96 ? -7.178 2.110 -15.468 1.00 56.75 96 PHE A C 1
ATOM 795 O O . PHE A 1 96 ? -6.619 2.120 -16.569 1.00 56.75 96 PHE A O 1
ATOM 802 N N . ILE A 1 97 ? -8.511 2.015 -15.346 1.00 45.28 97 ILE A N 1
ATOM 803 C CA . ILE A 1 97 ? -9.473 2.050 -16.475 1.00 45.28 97 ILE A CA 1
ATOM 804 C C . ILE A 1 97 ? -10.137 3.424 -16.597 1.00 45.28 97 ILE A C 1
ATOM 806 O O . ILE A 1 97 ? -10.626 3.947 -15.574 1.00 45.28 97 ILE A O 1
#